Protein AF-A0A449AZF4-F1 (afdb_monomer_lite)

Foldseek 3Di:
DPVVVVVVVVVVVVVVPPPPVVVVVVVVVVVVVVVVVVVCVVVVVVVVVVVVVVVCVVPPQDDLVNVQVVCVVVVHRDDPVVSVVVSVVVVVVVVPD

Organism: NCBI:txid76629

pLDDT: mean 75.71, std 14.21, range [46.09, 93.62]

Structure (mmCIF, N/CA/C/O backbone):
data_AF-A0A449AZF4-F1
#
_entry.id   AF-A0A449AZF4-F1
#
loop_
_atom_site.group_PDB
_atom_site.id
_atom_site.type_symbol
_atom_site.label_atom_id
_atom_site.label_alt_id
_atom_site.label_comp_id
_atom_site.label_asym_id
_atom_site.label_entity_id
_atom_site.label_seq_id
_atom_site.pdbx_PDB_ins_code
_atom_site.Cartn_x
_atom_site.Cartn_y
_atom_site.Cartn_z
_atom_site.occupancy
_atom_site.B_iso_or_equiv
_atom_site.auth_seq_id
_atom_site.auth_comp_id
_atom_site.auth_asym_id
_atom_site.auth_atom_id
_atom_site.pdbx_PDB_model_num
ATOM 1 N N . MET A 1 1 ? 56.391 -2.159 -43.904 1.00 47.81 1 MET A N 1
ATOM 2 C CA . MET A 1 1 ? 55.985 -1.693 -42.557 1.00 47.81 1 MET A CA 1
ATOM 3 C C . MET A 1 1 ? 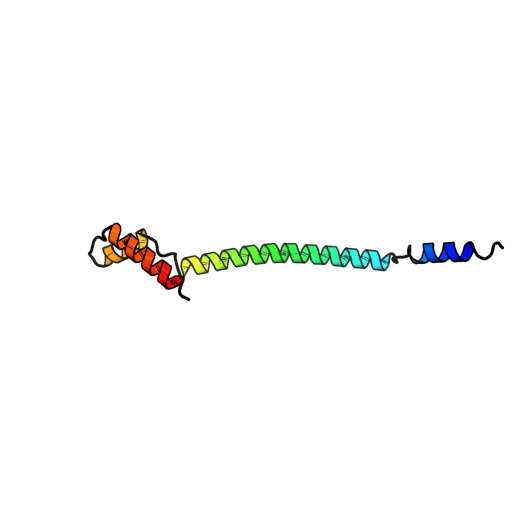54.576 -1.072 -42.514 1.00 47.81 1 MET A C 1
ATOM 5 O O . MET A 1 1 ? 54.159 -0.650 -41.449 1.00 47.81 1 MET A O 1
ATOM 9 N N . ILE A 1 2 ? 53.816 -1.050 -43.624 1.00 47.38 2 ILE A N 1
ATOM 10 C CA . ILE A 1 2 ? 52.517 -0.342 -43.731 1.00 47.38 2 ILE A CA 1
ATOM 11 C C . ILE A 1 2 ? 51.308 -1.296 -43.558 1.00 47.38 2 ILE A C 1
ATOM 13 O O . ILE A 1 2 ? 50.183 -0.857 -43.381 1.00 47.38 2 ILE A O 1
ATOM 17 N N . THR A 1 3 ? 51.522 -2.614 -43.514 1.00 57.00 3 THR A N 1
ATOM 18 C CA . THR A 1 3 ? 50.458 -3.629 -43.373 1.00 57.00 3 THR A CA 1
ATOM 19 C C . THR A 1 3 ? 49.916 -3.818 -41.950 1.00 57.00 3 THR A C 1
ATOM 21 O O . THR A 1 3 ? 48.900 -4.480 -41.782 1.00 57.00 3 THR A O 1
ATOM 24 N N . ASN A 1 4 ? 50.553 -3.247 -40.921 1.00 56.78 4 ASN A N 1
ATOM 25 C CA . ASN A 1 4 ? 50.093 -3.390 -39.529 1.00 56.78 4 ASN A CA 1
ATOM 26 C C . ASN A 1 4 ? 49.035 -2.347 -39.122 1.00 56.78 4 ASN A C 1
ATOM 28 O O . ASN A 1 4 ? 48.262 -2.592 -38.205 1.00 56.78 4 ASN A O 1
ATOM 32 N N . VAL A 1 5 ? 48.966 -1.193 -39.798 1.00 58.81 5 VAL A N 1
ATOM 33 C CA . VAL A 1 5 ? 48.034 -0.107 -39.428 1.00 58.81 5 VAL A CA 1
ATOM 34 C C . VAL A 1 5 ? 46.627 -0.292 -39.998 1.00 58.81 5 VAL A C 1
ATOM 36 O O . VAL A 1 5 ? 45.666 0.206 -39.421 1.00 58.81 5 VAL A O 1
ATOM 39 N N . SER A 1 6 ? 46.481 -1.043 -41.092 1.00 51.75 6 SER A N 1
ATOM 40 C CA . SER A 1 6 ? 45.175 -1.360 -41.685 1.00 51.75 6 SER A CA 1
ATOM 41 C C . SER A 1 6 ? 44.385 -2.369 -40.850 1.00 51.75 6 SER A C 1
ATOM 43 O O . SER A 1 6 ? 43.169 -2.265 -40.761 1.00 51.75 6 SER A O 1
ATOM 45 N N . HIS A 1 7 ? 45.072 -3.291 -40.171 1.00 51.66 7 HIS A N 1
ATOM 46 C CA . HIS A 1 7 ? 44.433 -4.315 -39.338 1.00 51.66 7 HIS A CA 1
ATOM 47 C C . HIS A 1 7 ? 43.828 -3.737 -38.042 1.00 51.66 7 HIS A C 1
ATOM 49 O O . HIS A 1 7 ? 42.838 -4.253 -37.534 1.00 51.66 7 HIS A O 1
ATOM 55 N N . LEU A 1 8 ? 44.387 -2.629 -37.538 1.00 52.72 8 LEU A N 1
ATOM 56 C CA . LEU A 1 8 ? 43.897 -1.926 -36.344 1.00 52.72 8 LEU A CA 1
ATOM 57 C C . LEU A 1 8 ? 42.692 -1.016 -36.639 1.00 52.72 8 LEU A C 1
ATOM 59 O O . LEU A 1 8 ? 41.894 -0.734 -35.747 1.00 52.72 8 LEU A O 1
ATOM 63 N N . ALA A 1 9 ? 42.540 -0.567 -37.889 1.00 51.94 9 ALA A N 1
ATOM 64 C CA . ALA A 1 9 ? 41.384 0.216 -38.324 1.00 51.94 9 ALA A CA 1
ATOM 65 C C . ALA A 1 9 ? 40.124 -0.656 -38.506 1.00 51.94 9 ALA A C 1
ATOM 67 O O . ALA A 1 9 ? 39.005 -0.171 -38.335 1.00 51.94 9 ALA A O 1
ATOM 68 N N . GLU A 1 10 ? 40.297 -1.949 -38.794 1.00 51.56 10 GLU A N 1
ATOM 69 C CA . GLU A 1 10 ? 39.193 -2.889 -39.019 1.00 51.56 10 GLU A CA 1
ATOM 70 C C . GLU A 1 10 ? 38.554 -3.373 -37.702 1.00 51.56 10 GLU A C 1
ATOM 72 O O . GLU A 1 10 ? 37.327 -3.448 -37.593 1.00 51.56 10 GLU A O 1
ATOM 77 N N . GLU A 1 11 ? 39.349 -3.559 -36.639 1.00 49.19 11 GLU A N 1
ATOM 78 C CA . GLU A 1 11 ? 38.833 -3.867 -35.292 1.00 49.19 11 GLU A CA 1
ATOM 79 C C . GLU A 1 11 ? 38.045 -2.703 -34.660 1.00 49.19 11 GLU A C 1
ATOM 81 O O . GLU A 1 11 ? 37.124 -2.930 -33.868 1.00 49.19 11 GLU A O 1
ATOM 86 N N . ALA A 1 12 ? 38.348 -1.453 -35.035 1.00 49.38 12 ALA A N 1
ATOM 87 C CA . ALA A 1 12 ? 37.589 -0.278 -34.602 1.00 49.38 12 ALA A CA 1
ATOM 88 C C . ALA A 1 12 ? 36.241 -0.137 -35.337 1.00 49.38 12 ALA A C 1
ATOM 90 O O . ALA A 1 12 ? 35.289 0.403 -34.772 1.00 49.38 12 ALA A O 1
ATOM 91 N N . SER A 1 13 ? 36.128 -0.660 -36.565 1.00 46.09 13 SER A N 1
ATOM 92 C CA . SER A 1 13 ? 34.884 -0.645 -37.348 1.00 46.09 13 SER A CA 1
ATOM 93 C C . SER A 1 13 ? 33.934 -1.787 -36.957 1.00 46.09 13 SER A C 1
ATOM 95 O O . SER A 1 13 ? 32.724 -1.581 -36.875 1.00 46.09 13 SER A O 1
ATOM 97 N N . SER A 1 14 ? 34.461 -2.960 -36.576 1.00 47.09 14 SER A N 1
ATOM 98 C CA . SER A 1 14 ? 33.640 -4.105 -36.140 1.00 47.09 14 SER A CA 1
ATOM 99 C C . SER A 1 14 ? 32.928 -3.894 -34.794 1.00 47.09 14 SER A C 1
ATOM 101 O O . SER A 1 14 ? 31.950 -4.586 -34.512 1.00 47.09 14 SER A O 1
ATOM 103 N N . LYS A 1 15 ? 33.366 -2.933 -33.968 1.00 46.75 15 LYS A N 1
ATOM 104 C CA . LYS A 1 15 ? 32.632 -2.495 -32.762 1.00 46.75 15 LYS A CA 1
ATOM 105 C C . LYS A 1 15 ? 31.646 -1.349 -33.028 1.00 46.75 15 LYS A C 1
ATOM 107 O O . LYS A 1 15 ? 30.875 -0.999 -32.140 1.00 46.75 15 LYS A O 1
ATOM 112 N N . GLY A 1 16 ? 31.643 -0.796 -34.243 1.00 50.81 16 GLY A N 1
ATOM 113 C CA . GLY A 1 16 ? 30.733 0.259 -34.703 1.00 50.81 16 GLY A CA 1
ATOM 114 C C . GLY A 1 16 ? 29.511 -0.255 -35.469 1.00 50.81 16 GLY A C 1
ATOM 115 O O . GLY A 1 16 ? 28.777 0.537 -36.049 1.00 50.81 16 GLY A O 1
ATOM 116 N N . GLY A 1 17 ? 29.289 -1.569 -35.489 1.00 51.09 17 GLY A N 1
ATOM 117 C CA . GLY A 1 17 ? 28.203 -2.207 -36.224 1.00 51.09 17 GLY A CA 1
ATOM 118 C C . GLY A 1 17 ? 27.191 -2.866 -35.304 1.00 51.09 17 GLY A C 1
ATOM 119 O O . GLY A 1 17 ? 26.960 -4.068 -35.422 1.00 51.09 17 GLY A O 1
ATOM 120 N N . VAL A 1 18 ? 26.551 -2.111 -34.404 1.00 59.38 18 VAL A N 1
ATOM 121 C CA . VAL A 1 18 ? 25.233 -2.560 -33.939 1.00 59.38 18 VAL A CA 1
ATOM 122 C C . VAL A 1 18 ? 24.336 -2.427 -35.159 1.00 59.38 18 VAL A C 1
ATOM 124 O O . VAL A 1 18 ? 23.950 -1.322 -35.536 1.00 59.38 18 VAL A O 1
ATOM 127 N N . THR A 1 19 ? 24.155 -3.545 -35.868 1.00 58.41 19 THR A N 1
ATOM 128 C CA . THR A 1 19 ? 23.400 -3.588 -37.119 1.00 58.41 19 THR A CA 1
ATOM 129 C C . THR A 1 19 ? 22.085 -2.857 -36.897 1.00 58.41 19 THR A C 1
ATOM 131 O O . THR A 1 19 ? 21.452 -3.046 -35.858 1.00 58.41 19 THR A O 1
ATOM 134 N N . LEU A 1 20 ? 21.709 -1.978 -37.825 1.00 59.53 20 LEU A N 1
ATOM 135 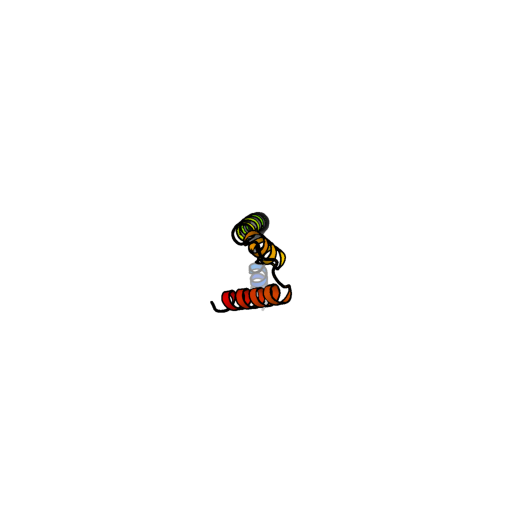C CA . LEU A 1 20 ? 20.555 -1.088 -37.686 1.00 59.53 20 LEU A CA 1
ATOM 136 C C . LEU A 1 20 ? 19.310 -1.852 -37.175 1.00 59.53 20 LEU A C 1
ATOM 138 O O . LEU A 1 20 ? 18.604 -1.366 -36.305 1.00 59.53 20 LEU A O 1
ATOM 142 N N . GLY A 1 21 ? 19.137 -3.120 -37.577 1.00 65.00 21 GLY A N 1
ATOM 143 C CA . GLY A 1 21 ? 18.078 -4.008 -37.077 1.00 65.00 21 GLY A CA 1
ATOM 144 C C . GLY A 1 21 ? 18.156 -4.407 -35.591 1.00 65.00 21 GLY A C 1
ATOM 145 O O . GLY A 1 21 ? 17.117 -4.537 -34.950 1.00 65.00 21 GLY A O 1
ATOM 146 N N . THR A 1 22 ? 19.344 -4.578 -35.002 1.00 72.81 22 THR A N 1
ATOM 147 C CA . THR A 1 22 ? 19.502 -4.866 -33.562 1.00 72.81 22 THR A CA 1
ATOM 148 C C . THR A 1 22 ? 19.176 -3.645 -32.695 1.00 72.81 22 THR A C 1
ATOM 150 O O . THR A 1 22 ? 18.600 -3.802 -31.615 1.00 72.81 22 THR A O 1
ATOM 153 N N . LEU A 1 23 ? 19.507 -2.433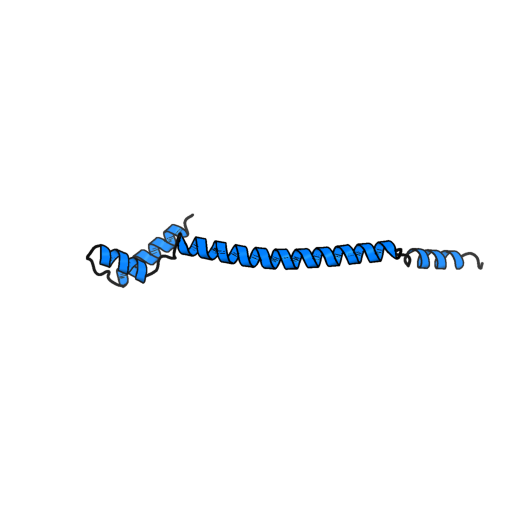 -33.158 1.00 68.94 23 LEU A N 1
ATOM 154 C CA . LEU A 1 23 ? 19.161 -1.189 -32.457 1.00 68.94 23 LEU A CA 1
ATOM 155 C C . LEU A 1 23 ? 17.650 -0.943 -32.473 1.00 68.94 23 LEU A C 1
ATOM 157 O O . LEU A 1 23 ? 17.068 -0.717 -31.414 1.00 68.94 23 LEU A O 1
ATOM 161 N N . GLU A 1 24 ? 17.007 -1.082 -33.634 1.00 80.19 24 GLU A N 1
ATOM 162 C CA . GLU A 1 24 ? 15.549 -0.945 -33.768 1.00 80.19 24 GLU A CA 1
ATOM 163 C C . GLU A 1 24 ? 14.798 -1.962 -32.896 1.00 80.19 24 GLU A C 1
ATOM 165 O O . GLU A 1 24 ? 13.850 -1.619 -32.189 1.00 80.19 24 GLU A O 1
ATOM 170 N N . PHE A 1 25 ? 15.266 -3.214 -32.864 1.00 81.69 25 PHE A N 1
ATOM 171 C CA . PHE A 1 25 ? 14.668 -4.252 -32.025 1.00 81.69 25 PHE A CA 1
ATOM 172 C C . PHE A 1 25 ? 14.830 -3.960 -30.524 1.00 81.69 25 PHE A C 1
ATOM 174 O O . PHE A 1 25 ? 13.895 -4.149 -29.744 1.00 81.69 25 PHE A O 1
ATOM 181 N N . SER A 1 26 ? 15.995 -3.446 -30.118 1.00 83.75 26 SER A N 1
ATOM 182 C CA . SER A 1 26 ? 16.255 -3.062 -28.726 1.00 83.75 26 SER A CA 1
ATOM 183 C C . SER A 1 26 ? 15.372 -1.888 -28.292 1.00 83.75 26 SER A C 1
ATOM 185 O O . SER A 1 26 ? 14.791 -1.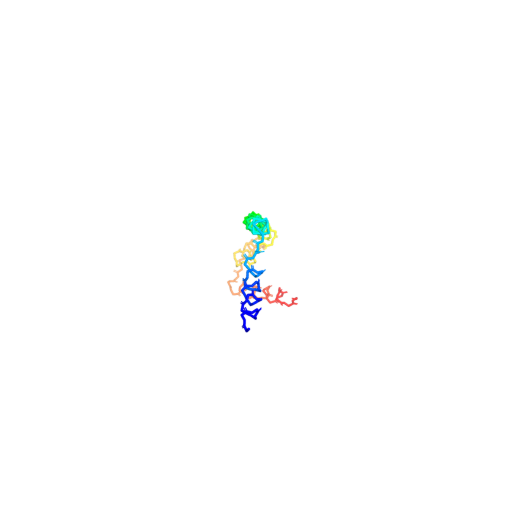925 -27.207 1.00 83.75 26 SER A O 1
ATOM 187 N N . LEU A 1 27 ? 15.207 -0.877 -29.152 1.00 84.56 27 LEU A N 1
ATOM 188 C CA . LEU A 1 27 ? 14.305 0.248 -28.900 1.00 84.56 27 LEU A CA 1
ATOM 189 C C . LEU A 1 27 ? 12.845 -0.212 -28.809 1.00 84.56 27 LEU A C 1
ATOM 191 O O . LEU A 1 27 ? 12.142 0.193 -27.884 1.00 84.56 27 LEU A O 1
ATOM 195 N N . MET A 1 28 ? 12.402 -1.110 -29.695 1.00 85.81 28 MET A N 1
ATOM 196 C CA . MET A 1 28 ? 11.049 -1.674 -29.651 1.00 85.81 28 MET A CA 1
ATOM 197 C C . MET A 1 28 ? 10.767 -2.374 -28.316 1.00 85.81 28 MET A C 1
ATOM 199 O O . MET A 1 28 ? 9.730 -2.127 -27.700 1.00 85.81 28 MET A O 1
ATOM 203 N N . ILE A 1 29 ? 11.695 -3.208 -27.834 1.00 88.69 29 ILE A N 1
ATOM 204 C CA . ILE A 1 29 ? 11.551 -3.889 -26.540 1.00 88.69 29 ILE A CA 1
ATOM 205 C C . ILE A 1 29 ? 11.442 -2.872 -25.405 1.00 88.69 29 ILE A C 1
ATOM 207 O O . ILE A 1 29 ? 10.560 -3.001 -24.558 1.00 88.69 29 ILE A O 1
ATOM 211 N N . ILE A 1 30 ? 12.290 -1.842 -25.397 1.00 88.50 30 ILE A N 1
ATOM 212 C CA . ILE A 1 30 ? 12.264 -0.796 -24.367 1.00 88.50 30 ILE A CA 1
ATOM 213 C C . ILE A 1 30 ? 10.905 -0.082 -24.355 1.00 88.50 30 ILE A C 1
ATOM 215 O O . ILE A 1 30 ? 10.302 0.059 -23.291 1.00 88.50 30 ILE A O 1
ATOM 219 N N . PHE A 1 31 ? 10.375 0.304 -25.519 1.00 87.94 31 PHE A N 1
ATOM 220 C CA . PHE A 1 31 ? 9.060 0.945 -25.613 1.00 87.94 31 PHE A CA 1
ATOM 221 C C . PHE A 1 31 ? 7.916 0.034 -25.154 1.00 87.94 31 PHE A C 1
ATOM 223 O O . PHE A 1 31 ? 7.026 0.488 -24.432 1.00 87.94 31 PHE A O 1
ATOM 230 N N . VAL A 1 32 ? 7.945 -1.252 -25.515 1.00 91.50 32 VAL A N 1
ATOM 231 C CA . VAL A 1 32 ? 6.943 -2.233 -25.068 1.00 91.50 32 VAL A CA 1
ATOM 232 C C . VAL A 1 32 ? 7.001 -2.418 -23.552 1.00 91.50 32 VAL A C 1
ATOM 234 O O . VAL A 1 32 ? 5.962 -2.389 -22.893 1.00 91.50 32 VAL A O 1
ATOM 237 N N . VAL A 1 33 ? 8.198 -2.549 -22.978 1.00 92.25 33 VAL A N 1
ATOM 238 C CA . VAL A 1 33 ? 8.384 -2.687 -21.527 1.00 92.25 33 VAL A CA 1
ATOM 239 C C . VAL A 1 33 ? 7.859 -1.454 -20.797 1.00 92.25 33 VAL A C 1
ATOM 241 O O . VAL A 1 33 ? 7.101 -1.596 -19.840 1.00 92.25 33 VAL A O 1
ATOM 244 N N . ILE A 1 34 ? 8.177 -0.247 -21.272 1.00 92.25 34 ILE A N 1
ATOM 245 C CA . ILE A 1 34 ? 7.665 0.999 -20.686 1.00 92.25 34 ILE A CA 1
ATOM 246 C C . ILE A 1 34 ? 6.131 1.045 -20.759 1.00 92.25 34 ILE A C 1
ATOM 248 O O . ILE A 1 34 ? 5.480 1.362 -19.762 1.00 92.25 34 ILE A O 1
ATOM 252 N N . GLY A 1 35 ? 5.541 0.669 -21.897 1.00 90.94 35 GLY A N 1
ATOM 253 C CA . GLY A 1 35 ? 4.087 0.595 -22.055 1.00 90.94 35 GLY A CA 1
ATOM 254 C C . GLY A 1 35 ? 3.430 -0.368 -21.060 1.00 90.94 35 GLY A C 1
ATOM 255 O O . GLY A 1 35 ? 2.459 -0.010 -20.392 1.00 90.94 35 GLY A O 1
ATOM 256 N N . VAL A 1 36 ? 3.995 -1.567 -20.893 1.00 93.50 36 VAL A N 1
ATOM 257 C CA . VAL A 1 36 ? 3.500 -2.571 -19.938 1.00 93.50 36 VAL A CA 1
ATOM 258 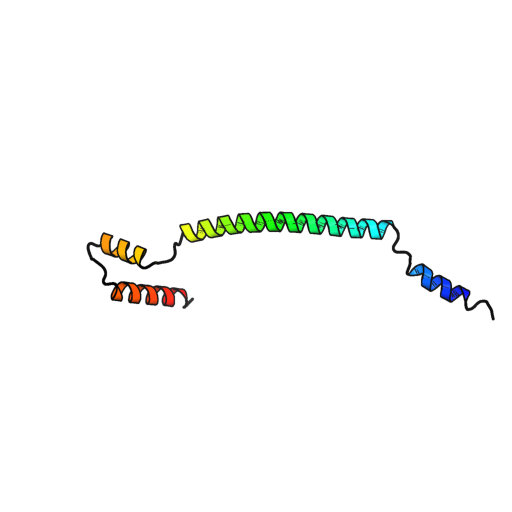C C . VAL A 1 36 ? 3.648 -2.090 -18.494 1.00 93.50 36 VAL A C 1
ATOM 260 O O . VAL A 1 36 ? 2.725 -2.270 -17.698 1.00 93.50 36 VAL A O 1
ATOM 263 N N . VAL A 1 37 ? 4.758 -1.440 -18.140 1.00 93.38 37 VAL A N 1
ATOM 264 C CA . VAL A 1 37 ? 4.983 -0.910 -16.785 1.00 93.38 37 VAL A CA 1
ATOM 265 C C . VAL A 1 37 ? 3.948 0.157 -16.436 1.00 93.38 37 VAL A C 1
ATOM 267 O O . VAL A 1 37 ? 3.376 0.116 -15.351 1.00 93.38 37 VAL A O 1
ATOM 270 N N . ILE A 1 38 ? 3.637 1.072 -17.357 1.00 93.19 38 ILE A N 1
ATOM 271 C CA . ILE A 1 38 ? 2.634 2.120 -17.112 1.00 93.19 38 ILE A CA 1
ATOM 272 C C . ILE A 1 38 ? 1.243 1.504 -16.915 1.00 93.19 38 ILE A C 1
ATOM 274 O O . ILE A 1 38 ? 0.537 1.853 -15.966 1.00 93.19 38 ILE A O 1
ATOM 278 N N . ILE A 1 39 ? 0.858 0.550 -17.770 1.00 92.12 39 ILE A N 1
ATOM 279 C CA . ILE A 1 39 ? -0.449 -0.116 -17.680 1.00 92.12 39 ILE A CA 1
ATOM 280 C C . ILE A 1 39 ? -0.557 -0.922 -16.383 1.00 92.12 39 ILE A C 1
ATOM 282 O O . ILE A 1 39 ? -1.539 -0.794 -15.653 1.00 92.12 39 ILE A O 1
ATOM 286 N N . THR A 1 40 ? 0.454 -1.725 -16.055 1.00 90.31 40 THR A N 1
ATOM 287 C CA . THR A 1 40 ? 0.454 -2.536 -14.830 1.00 90.31 40 THR A CA 1
ATOM 288 C C . THR A 1 40 ? 0.529 -1.676 -13.572 1.00 90.31 40 THR A C 1
ATOM 290 O O . THR A 1 40 ? -0.138 -2.012 -12.598 1.00 90.31 40 THR A O 1
ATOM 293 N N . ALA A 1 41 ? 1.227 -0.537 -13.584 1.00 90.75 41 ALA A N 1
ATOM 294 C CA . ALA A 1 41 ? 1.224 0.418 -12.476 1.00 90.75 41 ALA A CA 1
ATOM 295 C C . ALA A 1 41 ? -0.175 1.009 -12.237 1.00 90.75 41 ALA A C 1
ATOM 297 O O . ALA A 1 41 ? -0.664 0.998 -11.107 1.00 90.75 41 ALA A O 1
ATOM 298 N N . LEU A 1 42 ? -0.860 1.450 -13.297 1.00 92.94 42 LEU A N 1
ATOM 299 C CA . LEU A 1 42 ? -2.236 1.956 -13.219 1.00 92.94 42 LEU A CA 1
ATOM 300 C C . LEU A 1 42 ? -3.214 0.886 -12.719 1.00 92.94 42 LEU A C 1
ATOM 302 O O . LEU A 1 42 ? -4.011 1.141 -11.814 1.00 92.94 42 LEU A O 1
ATOM 306 N N . VAL A 1 43 ? -3.133 -0.327 -13.267 1.00 93.62 43 VAL A N 1
ATOM 307 C CA . VAL A 1 43 ? -3.999 -1.447 -12.872 1.00 93.62 43 VAL A CA 1
ATOM 308 C C . VAL A 1 43 ? -3.734 -1.861 -11.424 1.00 93.62 43 VAL A C 1
ATOM 310 O O . VAL A 1 43 ? -4.679 -2.011 -10.650 1.00 93.62 43 VAL A O 1
ATOM 313 N N . THR A 1 44 ? -2.468 -1.989 -11.026 1.00 90.69 44 THR A N 1
ATOM 314 C CA . THR A 1 44 ? -2.074 -2.379 -9.663 1.00 90.69 44 THR A CA 1
ATOM 315 C C . THR A 1 44 ? -2.492 -1.323 -8.647 1.00 90.69 44 THR A C 1
ATOM 317 O O . THR A 1 44 ? -2.983 -1.674 -7.575 1.00 90.69 44 THR A O 1
ATOM 320 N N . PHE A 1 45 ? -2.376 -0.036 -8.981 1.00 91.50 45 PHE A N 1
ATOM 321 C CA . PHE A 1 45 ? -2.834 1.059 -8.127 1.00 91.50 45 PHE A CA 1
ATOM 322 C C . PHE A 1 45 ? -4.353 1.019 -7.908 1.00 91.50 45 PHE A C 1
ATOM 324 O O . PHE A 1 45 ? -4.823 1.070 -6.768 1.00 91.50 45 PHE A O 1
ATOM 331 N N . LEU A 1 46 ? -5.136 0.855 -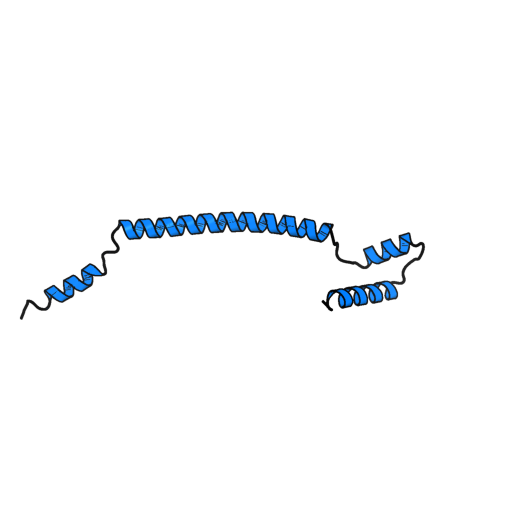8.979 1.00 89.38 46 LEU A N 1
ATOM 332 C CA . LEU A 1 46 ? -6.597 0.781 -8.883 1.00 89.38 46 LEU A CA 1
ATOM 333 C C . LEU A 1 46 ? -7.075 -0.477 -8.152 1.00 89.38 46 LEU A C 1
ATOM 335 O O . LEU A 1 46 ? -8.003 -0.405 -7.341 1.00 89.38 46 LEU A O 1
ATOM 339 N N . LEU A 1 47 ? -6.444 -1.623 -8.417 1.00 90.25 47 LEU A N 1
ATOM 340 C CA . LEU A 1 47 ? -6.762 -2.877 -7.744 1.00 90.25 47 LEU A CA 1
ATOM 341 C C . LEU A 1 47 ? -6.426 -2.792 -6.256 1.00 90.25 47 LEU A C 1
ATOM 343 O O . LEU A 1 47 ? -7.277 -3.110 -5.428 1.00 90.25 47 LEU A O 1
ATOM 347 N N . SER A 1 48 ? -5.237 -2.288 -5.916 1.00 87.56 48 SER A N 1
ATOM 348 C CA . SER A 1 48 ? -4.822 -2.075 -4.527 1.00 87.56 48 SER A CA 1
ATOM 349 C C . SER A 1 48 ? -5.824 -1.185 -3.805 1.00 87.56 48 SER A C 1
ATOM 351 O O . SER A 1 48 ? -6.308 -1.562 -2.744 1.00 87.56 48 SER A O 1
ATOM 353 N N . LYS A 1 49 ? -6.238 -0.062 -4.408 1.00 86.12 49 LYS A N 1
ATOM 354 C CA . LYS A 1 49 ? -7.262 0.829 -3.843 1.00 86.12 49 LYS A CA 1
ATOM 355 C C . LYS A 1 49 ? -8.567 0.088 -3.533 1.00 86.12 49 LYS A C 1
ATOM 357 O O . LYS A 1 49 ? -9.086 0.205 -2.426 1.00 86.12 49 LYS A O 1
ATOM 362 N N . ARG A 1 50 ? -9.067 -0.732 -4.465 1.00 85.00 50 ARG A N 1
ATOM 363 C CA . ARG A 1 50 ? -10.275 -1.551 -4.242 1.00 85.00 50 ARG A CA 1
ATOM 364 C C . ARG A 1 50 ? -10.085 -2.621 -3.169 1.00 85.00 50 ARG A C 1
ATOM 366 O O . ARG A 1 50 ? -11.000 -2.867 -2.386 1.00 85.00 50 ARG A O 1
ATOM 373 N N . MET A 1 51 ? -8.915 -3.250 -3.113 1.00 82.19 51 MET A N 1
ATOM 374 C CA . MET A 1 51 ? -8.595 -4.241 -2.086 1.00 82.19 51 MET A CA 1
ATOM 375 C C . MET A 1 51 ? -8.477 -3.601 -0.701 1.00 82.19 51 MET A C 1
ATOM 377 O O . MET A 1 51 ? -9.002 -4.158 0.258 1.00 82.19 51 MET A O 1
ATOM 381 N N . PHE A 1 52 ? -7.854 -2.427 -0.580 1.00 80.19 52 PHE A N 1
ATOM 382 C CA . PHE A 1 52 ? -7.784 -1.677 0.676 1.00 80.19 52 PHE A CA 1
ATOM 383 C C . PHE A 1 52 ? -9.172 -1.243 1.149 1.00 80.19 52 PHE A C 1
ATOM 385 O O . PHE A 1 52 ? -9.498 -1.438 2.316 1.00 80.19 52 PHE A O 1
ATOM 392 N N . GLU A 1 53 ? -10.023 -0.730 0.256 1.00 80.06 53 GLU A N 1
ATOM 393 C CA . GLU A 1 53 ? -11.412 -0.388 0.592 1.00 80.06 53 GLU A CA 1
ATOM 394 C C . GLU A 1 53 ? -12.196 -1.605 1.095 1.00 80.06 53 GLU A C 1
ATOM 396 O O . GLU A 1 53 ? -12.901 -1.515 2.101 1.00 80.06 53 GLU A O 1
ATOM 401 N N . LYS A 1 54 ? -12.045 -2.759 0.432 1.00 79.06 54 LYS A N 1
ATOM 402 C CA . LYS A 1 54 ? -12.679 -4.012 0.854 1.00 79.06 54 LYS A CA 1
ATOM 403 C C . LYS A 1 54 ? -12.179 -4.461 2.230 1.00 79.06 54 LYS A C 1
ATOM 405 O O . LYS A 1 54 ? -12.995 -4.771 3.090 1.00 79.06 54 LYS A O 1
ATOM 410 N N . GLN A 1 55 ? -10.870 -4.405 2.473 1.00 78.19 55 GLN A N 1
ATOM 411 C CA . GLN A 1 55 ? -10.276 -4.785 3.758 1.00 78.19 55 GLN A CA 1
ATOM 412 C C . GLN A 1 55 ? -10.690 -3.856 4.907 1.00 78.19 55 GLN A C 1
ATOM 414 O O . GLN A 1 55 ? -11.043 -4.339 5.981 1.00 78.19 55 GLN A O 1
ATOM 419 N N . ILE A 1 56 ? -10.709 -2.538 4.684 1.00 76.19 56 ILE A N 1
ATOM 420 C CA . ILE A 1 56 ? -11.161 -1.558 5.686 1.00 76.19 56 ILE A CA 1
ATOM 421 C C . ILE A 1 56 ? -12.658 -1.727 5.975 1.00 76.19 56 ILE A C 1
ATOM 423 O O . ILE A 1 56 ? -13.092 -1.527 7.107 1.00 76.19 56 ILE A O 1
ATOM 427 N N . LYS A 1 57 ? -13.459 -2.105 4.972 1.00 69.31 57 LYS A N 1
ATOM 428 C CA . LYS A 1 57 ? -14.894 -2.357 5.146 1.00 69.31 57 LYS A CA 1
ATOM 429 C C . LYS A 1 57 ? -15.177 -3.657 5.901 1.00 69.31 57 LYS A C 1
ATOM 431 O O . LYS A 1 57 ? -16.104 -3.688 6.703 1.00 69.31 57 LYS A O 1
ATOM 436 N N . GLU A 1 58 ? -14.419 -4.716 5.632 1.00 70.81 58 GLU A N 1
ATOM 437 C CA . GLU A 1 58 ? -14.606 -6.028 6.264 1.00 70.81 58 GLU A CA 1
ATOM 438 C C . GLU A 1 58 ? -14.074 -6.063 7.702 1.00 70.81 58 GLU A C 1
ATOM 440 O O . GLU A 1 58 ? -14.714 -6.650 8.569 1.00 70.81 58 GLU A O 1
ATOM 445 N N . ASN A 1 59 ? -12.950 -5.395 7.980 1.00 74.94 59 ASN A N 1
ATOM 446 C CA . ASN A 1 59 ? -12.368 -5.294 9.320 1.00 74.94 59 ASN A CA 1
ATOM 447 C C . ASN A 1 59 ? -12.026 -3.831 9.645 1.00 74.94 59 ASN A C 1
ATOM 449 O O . ASN A 1 59 ? -10.847 -3.454 9.626 1.00 74.94 59 ASN A O 1
ATOM 453 N N . PRO A 1 60 ? -13.033 -2.982 9.929 1.00 70.44 60 PRO A N 1
ATOM 454 C CA . PRO A 1 60 ? -12.784 -1.588 10.258 1.00 70.44 60 PRO A CA 1
ATOM 455 C C . PRO A 1 60 ? -11.896 -1.492 11.505 1.00 70.44 60 PRO A C 1
ATOM 457 O O . PRO A 1 60 ? -12.057 -2.283 12.440 1.00 70.44 60 PRO A O 1
ATOM 460 N N . PRO A 1 61 ? -10.958 -0.530 11.552 1.00 72.75 61 PRO A N 1
ATOM 461 C CA . PRO A 1 61 ? -10.101 -0.355 12.715 1.00 72.75 61 PRO A CA 1
ATOM 462 C C . PRO A 1 61 ? -10.948 -0.150 13.979 1.00 72.75 61 PRO A C 1
ATOM 464 O O . PRO A 1 61 ? -11.921 0.611 13.984 1.00 72.75 61 PRO A O 1
ATOM 467 N N . ILE A 1 62 ? -10.579 -0.841 15.061 1.00 74.75 62 ILE A N 1
ATOM 468 C CA . ILE A 1 62 ? -11.257 -0.732 16.356 1.00 74.75 62 ILE A CA 1
ATOM 469 C C . ILE A 1 62 ? -10.940 0.651 16.936 1.00 74.75 62 ILE A C 1
ATOM 471 O O . ILE A 1 62 ? -9.816 0.925 17.343 1.00 74.75 62 ILE A O 1
ATOM 475 N N . THR A 1 63 ? -11.935 1.538 16.958 1.00 80.75 63 THR A N 1
ATOM 476 C CA . THR A 1 63 ? -11.808 2.919 17.459 1.00 80.75 63 THR A CA 1
ATOM 477 C C . THR A 1 63 ? -12.583 3.118 18.764 1.00 80.75 63 THR A C 1
ATOM 479 O O . THR A 1 63 ? -13.515 2.368 19.062 1.00 80.75 63 THR A O 1
ATOM 482 N N . GLU A 1 64 ? -12.261 4.170 19.530 1.00 80.12 64 GLU A N 1
ATOM 483 C CA . GLU A 1 64 ? -12.963 4.516 20.784 1.00 80.12 64 GLU A CA 1
ATOM 484 C C . GLU A 1 64 ? -14.471 4.683 20.562 1.00 80.12 64 GLU A C 1
ATOM 486 O O . GLU A 1 64 ? -15.287 4.248 21.375 1.00 80.12 64 GLU A O 1
ATOM 491 N N . LYS A 1 65 ? -14.845 5.271 19.419 1.00 82.38 65 LYS A N 1
ATOM 492 C CA . LYS A 1 65 ? -16.240 5.459 19.014 1.00 82.38 65 LYS A CA 1
ATOM 493 C C . LYS A 1 65 ? -16.946 4.122 18.788 1.00 82.38 65 LYS A C 1
ATOM 495 O O . LYS A 1 65 ? -18.092 3.989 19.202 1.00 82.38 65 LYS A O 1
ATOM 500 N N . MET A 1 66 ? -16.277 3.136 18.185 1.00 82.19 66 MET A N 1
ATOM 501 C CA . MET A 1 66 ? -16.850 1.803 17.970 1.00 82.19 66 MET A CA 1
ATOM 502 C C . MET A 1 66 ? -17.079 1.080 19.301 1.00 82.19 66 MET A C 1
ATOM 504 O O . MET A 1 66 ? -18.174 0.583 19.550 1.00 82.19 66 MET A O 1
ATOM 508 N N . ILE A 1 67 ? -16.081 1.110 20.191 1.00 81.44 67 ILE A N 1
ATOM 509 C CA . ILE A 1 67 ? -16.187 0.539 21.541 1.00 81.44 67 ILE A CA 1
ATOM 510 C C . ILE A 1 67 ? -17.334 1.218 22.305 1.00 81.44 67 ILE A C 1
ATOM 512 O O . ILE A 1 67 ? -18.168 0.549 22.909 1.00 81.44 67 ILE A O 1
ATOM 516 N N . ARG A 1 68 ? -17.452 2.548 22.216 1.00 82.31 68 ARG A N 1
ATOM 517 C CA . ARG A 1 68 ? -18.551 3.307 22.825 1.00 82.31 68 ARG A CA 1
ATOM 518 C C . ARG A 1 68 ? -19.918 2.924 22.261 1.00 82.31 68 ARG A C 1
ATOM 520 O O . ARG A 1 68 ? -20.858 2.789 23.034 1.00 82.31 68 ARG A O 1
ATOM 527 N N . VAL A 1 69 ? -20.043 2.745 20.944 1.00 85.19 69 VAL A N 1
ATOM 528 C CA . VAL A 1 69 ? -21.292 2.283 20.315 1.00 85.19 69 VAL A CA 1
ATOM 529 C C . VAL A 1 69 ? -21.641 0.868 20.784 1.00 85.19 69 VAL A C 1
ATOM 531 O O . VAL A 1 69 ? -22.792 0.648 21.143 1.00 85.19 69 VAL A O 1
ATOM 534 N N . MET A 1 70 ? -20.671 -0.048 20.893 1.00 82.62 70 MET A N 1
ATOM 535 C CA . MET A 1 70 ? -20.898 -1.380 21.476 1.00 82.62 70 MET A CA 1
ATOM 536 C C . MET A 1 70 ? -21.388 -1.296 22.929 1.00 82.62 70 MET A C 1
ATOM 538 O O . MET A 1 70 ? -22.375 -1.934 23.282 1.00 82.62 70 MET A O 1
ATOM 542 N N . PHE A 1 71 ? -20.753 -0.485 23.778 1.00 81.44 71 PHE A N 1
ATOM 543 C CA . PHE A 1 71 ? -21.192 -0.309 25.168 1.00 81.44 71 PHE A CA 1
ATOM 544 C C . PHE A 1 71 ? -22.572 0.345 25.278 1.00 81.44 71 PHE A C 1
ATOM 546 O O . PHE A 1 71 ? -23.406 -0.110 26.063 1.00 81.44 71 PHE A O 1
ATOM 553 N N . ASN A 1 72 ? -22.850 1.342 24.438 1.00 85.69 72 ASN A N 1
ATOM 554 C CA . ASN A 1 72 ? -24.166 1.966 24.358 1.00 85.69 72 ASN A CA 1
ATOM 555 C C . ASN A 1 72 ? -25.246 0.961 23.922 1.00 85.69 72 ASN A C 1
ATOM 557 O O . ASN A 1 72 ? -26.346 1.002 24.464 1.00 85.69 72 ASN A O 1
ATOM 561 N N . GLN A 1 73 ? -24.936 0.036 23.004 1.00 82.19 73 GLN A N 1
ATOM 562 C CA . GLN A 1 73 ? -25.837 -1.067 22.637 1.00 82.19 73 GLN A CA 1
ATOM 563 C C . GLN A 1 73 ? -26.058 -2.051 23.796 1.00 82.19 73 GLN A C 1
ATOM 565 O O . GLN A 1 73 ? -27.142 -2.606 23.928 1.00 82.19 73 GLN A O 1
ATOM 570 N N . MET A 1 74 ? -25.072 -2.219 24.678 1.00 82.19 74 MET A N 1
ATOM 571 C CA . MET A 1 74 ? -25.182 -3.017 25.906 1.00 82.19 74 MET A CA 1
ATOM 572 C C . MET A 1 74 ? -25.851 -2.265 27.074 1.00 82.19 74 MET A C 1
ATOM 574 O O . MET A 1 74 ? -25.861 -2.760 28.200 1.00 82.19 74 MET A O 1
ATOM 578 N N . GLY A 1 75 ? -26.382 -1.056 26.848 1.00 80.12 75 GLY A N 1
ATOM 579 C CA . GLY A 1 75 ? -27.073 -0.271 27.875 1.00 80.12 75 GLY A CA 1
ATOM 580 C C . GLY A 1 75 ? -26.155 0.308 28.956 1.00 80.12 75 GLY A C 1
ATOM 581 O O . GLY A 1 75 ? -26.630 0.753 29.999 1.00 80.12 75 GLY A O 1
ATOM 582 N N . ARG A 1 76 ? -24.834 0.325 28.729 1.00 78.81 76 ARG A N 1
ATOM 583 C CA . ARG A 1 76 ? -23.849 0.878 29.666 1.00 78.81 76 ARG A CA 1
ATOM 584 C C . ARG A 1 76 ? -23.085 2.016 29.004 1.00 78.81 76 ARG A C 1
ATOM 586 O O . ARG A 1 76 ? -22.526 1.855 27.928 1.00 78.81 76 ARG A O 1
ATOM 593 N N . LYS A 1 77 ? -22.984 3.168 29.664 1.00 76.31 77 LYS A N 1
ATOM 594 C CA . LYS A 1 77 ? -22.055 4.216 29.223 1.00 76.31 77 LYS A CA 1
ATOM 595 C C . LYS A 1 77 ? -20.638 3.790 29.598 1.00 76.31 77 LYS A C 1
ATOM 597 O O . LYS A 1 77 ? -20.341 3.609 30.776 1.00 76.31 77 LYS A O 1
ATOM 602 N N . ALA A 1 78 ? -19.780 3.597 28.606 1.00 71.94 78 ALA A N 1
ATOM 603 C CA . ALA A 1 78 ? -18.381 3.270 28.849 1.00 71.94 78 ALA A CA 1
ATOM 604 C C . ALA A 1 78 ? -17.630 4.470 29.443 1.00 71.94 78 ALA A C 1
ATOM 606 O O . ALA A 1 78 ? -17.776 5.591 28.958 1.00 71.94 78 ALA A O 1
ATOM 607 N N . SER A 1 79 ? -16.808 4.229 30.469 1.00 79.56 79 SER A N 1
ATOM 608 C CA . SER A 1 79 ? -15.867 5.230 30.983 1.00 79.56 79 SER A CA 1
ATOM 609 C C . SER A 1 79 ? -14.695 5.389 30.010 1.00 79.56 79 SER A C 1
ATOM 611 O O . SER A 1 79 ? -14.116 4.392 29.580 1.00 79.56 79 SER A O 1
ATOM 613 N N . GLU A 1 80 ? -14.305 6.624 29.684 1.00 80.62 80 GLU A N 1
ATOM 614 C CA . GLU A 1 80 ? -13.217 6.931 28.735 1.00 80.62 80 GLU A CA 1
ATOM 615 C C . GLU A 1 80 ? -11.892 6.229 29.087 1.00 80.62 80 GLU A C 1
ATOM 617 O O . GLU A 1 80 ? -11.108 5.867 28.209 1.00 80.62 80 GLU A O 1
ATOM 622 N N . THR A 1 81 ? -11.637 5.993 30.378 1.00 83.94 81 THR A N 1
ATOM 623 C CA . THR A 1 81 ? -10.457 5.254 30.848 1.00 83.94 81 THR A CA 1
ATOM 624 C C . THR A 1 81 ? -10.529 3.765 30.509 1.00 83.94 81 THR A C 1
ATOM 626 O O . THR A 1 81 ? -9.536 3.195 30.060 1.00 83.94 81 THR A O 1
ATOM 629 N N . GLN A 1 82 ? -11.705 3.148 30.645 1.00 81.19 82 GLN A N 1
ATOM 630 C CA . GLN A 1 82 ? -11.937 1.743 30.292 1.00 81.19 82 GLN A CA 1
ATOM 631 C C . GLN A 1 82 ? -11.871 1.528 28.777 1.00 81.19 82 GLN A C 1
ATOM 633 O O . GLN A 1 82 ? -11.287 0.546 28.326 1.00 81.19 82 GLN A O 1
ATOM 638 N N . ILE A 1 83 ? -12.399 2.469 27.984 1.00 83.94 83 ILE A N 1
ATOM 639 C CA . ILE A 1 83 ? -12.316 2.417 26.516 1.00 83.94 83 ILE A CA 1
ATOM 640 C C . ILE A 1 83 ? -10.851 2.394 26.066 1.00 83.94 83 ILE A C 1
ATOM 642 O O . ILE A 1 83 ? -10.464 1.544 25.264 1.00 83.94 83 ILE A O 1
ATOM 646 N N . ARG A 1 84 ? -10.022 3.289 26.619 1.00 87.56 84 ARG A N 1
ATOM 647 C CA . ARG A 1 84 ? -8.589 3.357 26.302 1.00 87.56 84 ARG A CA 1
ATOM 648 C C . ARG A 1 84 ? -7.825 2.110 26.735 1.00 87.56 84 ARG A C 1
ATOM 650 O O . ARG A 1 84 ? -6.948 1.654 26.005 1.00 87.56 84 ARG A O 1
ATOM 657 N N . GLN A 1 85 ? -8.155 1.542 27.893 1.00 86.62 85 GLN A N 1
ATOM 658 C CA . GLN A 1 85 ? -7.538 0.301 28.363 1.00 86.62 85 GLN A CA 1
ATOM 659 C C . GLN A 1 85 ? -7.864 -0.877 27.434 1.00 86.62 85 GLN A C 1
ATOM 661 O O . GLN A 1 85 ? -6.960 -1.617 27.048 1.00 86.62 85 GLN A O 1
ATOM 666 N N . ILE A 1 86 ? -9.126 -1.005 27.015 1.00 84.12 86 ILE A N 1
ATOM 667 C CA . ILE A 1 86 ? -9.553 -2.057 26.086 1.00 84.12 86 ILE A CA 1
ATOM 668 C C . ILE A 1 86 ? -8.900 -1.863 24.716 1.00 84.12 86 ILE A C 1
ATOM 670 O O . ILE A 1 86 ? -8.358 -2.819 24.171 1.00 84.12 86 ILE A O 1
ATOM 674 N N . MET A 1 87 ? -8.865 -0.637 24.186 1.00 86.69 87 MET A N 1
ATOM 675 C CA . MET A 1 87 ? -8.191 -0.347 22.916 1.00 86.69 87 MET A CA 1
ATOM 676 C C . MET A 1 87 ? -6.727 -0.803 22.926 1.00 86.69 87 MET A C 1
ATOM 678 O O . MET A 1 87 ? -6.301 -1.483 21.997 1.00 86.69 87 MET A O 1
ATOM 682 N N . ARG A 1 88 ? -5.980 -0.487 23.993 1.00 85.62 88 ARG A N 1
ATOM 683 C CA . ARG A 1 88 ? -4.583 -0.923 24.152 1.00 85.62 88 ARG A CA 1
ATOM 684 C C . ARG A 1 88 ? -4.462 -2.445 24.220 1.00 85.62 88 ARG A C 1
ATOM 686 O O . ARG A 1 88 ? -3.600 -3.008 23.560 1.00 85.62 88 ARG A O 1
ATOM 693 N N . SER A 1 89 ? -5.344 -3.119 24.961 1.00 82.75 89 SER A N 1
ATOM 694 C CA . SER A 1 89 ? -5.334 -4.588 25.031 1.00 82.75 89 SER A CA 1
ATOM 695 C C . SER A 1 89 ? -5.663 -5.257 23.690 1.00 82.75 89 SER A C 1
ATOM 697 O O . SER A 1 89 ? -5.037 -6.250 23.339 1.00 82.75 89 SER A O 1
ATOM 699 N N . MET A 1 90 ? -6.587 -4.684 22.913 1.00 82.00 90 MET A N 1
ATOM 700 C CA . MET A 1 90 ? -6.963 -5.185 21.588 1.00 82.00 90 MET A CA 1
ATOM 701 C C . MET A 1 90 ? -5.863 -4.951 20.551 1.00 82.00 90 MET A C 1
ATOM 703 O O . MET A 1 90 ? -5.704 -5.765 19.646 1.00 82.00 90 MET A O 1
ATOM 707 N N . GLN A 1 91 ? -5.111 -3.855 20.680 1.00 79.19 91 GLN A N 1
ATOM 708 C CA . GLN A 1 91 ? -3.939 -3.585 19.851 1.00 79.19 91 GLN A CA 1
ATOM 709 C C . GLN A 1 91 ? -2.828 -4.597 20.149 1.00 79.19 91 GLN A C 1
ATOM 711 O O . GLN A 1 91 ? -2.425 -5.326 19.251 1.00 79.19 91 GLN A O 1
ATOM 716 N N . ASN A 1 92 ? -2.470 -4.765 21.423 1.00 78.88 92 ASN A N 1
ATOM 717 C CA . ASN A 1 92 ? -1.453 -5.732 21.842 1.00 78.88 92 ASN A CA 1
ATOM 718 C C . ASN A 1 92 ? -1.803 -7.179 21.441 1.00 78.88 92 ASN A C 1
ATOM 720 O O . ASN A 1 92 ? -0.930 -7.926 21.023 1.00 78.88 92 ASN A O 1
ATOM 724 N N . ALA A 1 93 ? -3.079 -7.579 21.522 1.00 74.81 93 ALA A N 1
ATOM 725 C CA . ALA A 1 93 ? -3.528 -8.915 21.111 1.00 74.81 93 ALA A CA 1
ATOM 726 C C . ALA A 1 93 ? -3.478 -9.148 19.589 1.00 74.81 93 ALA A C 1
ATOM 728 O O . ALA A 1 93 ? -3.504 -10.293 19.136 1.00 74.81 93 ALA A O 1
ATOM 729 N N . LYS A 1 94 ? -3.454 -8.076 18.789 1.00 65.50 94 LYS A N 1
ATOM 730 C CA . LYS A 1 94 ? -3.279 -8.151 17.335 1.00 65.50 94 LYS A CA 1
ATOM 731 C C . LYS A 1 94 ? -1.799 -8.211 16.940 1.00 65.50 94 LYS A C 1
ATOM 733 O O . LYS A 1 94 ? -1.503 -8.762 15.885 1.00 65.50 94 LYS A O 1
ATOM 738 N N . ASP A 1 95 ? -0.920 -7.674 17.783 1.00 66.19 95 ASP A N 1
ATOM 739 C CA . ASP A 1 95 ? 0.528 -7.600 17.557 1.00 66.19 95 ASP A CA 1
ATOM 740 C C . ASP A 1 95 ? 1.281 -8.869 18.024 1.00 66.19 95 ASP A C 1
ATOM 742 O O . ASP A 1 95 ? 2.418 -9.083 17.619 1.00 66.19 95 ASP A O 1
ATOM 746 N N . ASP A 1 96 ? 0.650 -9.734 18.831 1.00 59.84 96 ASP A N 1
ATOM 747 C CA . ASP A 1 96 ? 1.207 -11.006 19.344 1.00 59.84 96 ASP A CA 1
ATOM 748 C C . ASP A 1 96 ? 0.956 -12.217 18.408 1.00 59.84 96 ASP A C 1
ATOM 750 O O . ASP A 1 96 ? 0.725 -13.341 18.857 1.00 59.84 96 ASP A O 1
ATOM 754 N N . LYS A 1 97 ? 0.937 -11.996 17.086 1.00 50.47 97 LYS A N 1
ATOM 755 C CA . LYS A 1 97 ? 0.817 -13.050 16.060 1.00 50.47 97 LYS A CA 1
ATOM 756 C C . LYS A 1 97 ? 1.910 -12.971 15.008 1.00 50.47 97 LYS A C 1
ATOM 758 O O . LYS A 1 97 ? 2.172 -11.853 14.518 1.00 50.47 97 LYS A O 1
#

Sequence (97 aa):
MITNVSHLAEEASSKGGVTLGTLEFSLMIIFVVIGVVIITALVTFLLSKRMFEKQIKENPPITEKMIRVMFNQMGRKASETQIRQIMRSMQNAKDDK

InterPro domains:
  IPR005359 Protein with unknown function UPF0154 [PF03672] (34-92)

Secondary structure (DSSP, 8-state):
--HHHHHHHHHHHHTS---HHHHHHHHHHHHHHHHHHHHHHHHHHHHHHHHHHHHHHHS----HHHHHHHHHHTT-PPPHHHHHHHHHHHHHHHH--

Radius of gyration: 33.25 Å; chains: 1; bounding box: 83×20×75 Å